Protein AF-B7J6Z5-F1 (afdb_monomer_lite)

pLDDT: mean 81.52, std 13.6, range [40.56, 94.81]

Organism: Acidithiobacillus ferrooxidans (strain ATCC 23270 / DSM 14882 / CIP 104768 / NCIMB 8455) (NCBI:txid243159)

Sequence (137 aa):
MISIVLLSFVALLVGFYVLYRYHRKRARGFFSQKPATLTDEWLAQQVRSAVAADNPVFGGLFAGPVKDEHTWVLLKEVNHHLLWVCLQNAWLGFWTLNAEGAPQWRIVQLHGNSLNQYLRKQESTEKGSAQTHGVST

Radius of gyration: 22.87 Å; chains: 1; bounding box: 60×29×78 Å

Foldseek 3Di:
DVVVVVVVVVVVVVVVVVVVVVVVVVVVVVVPDDAAQDDPVVVVVVLVQADACVPVPQNVVQQDFDPDPFDWDFPDDDNRFTWIAGLVQQKIWGWGADPVRDIDIDIGGHDNVNVVVSVVVVVVVVVVVVVVVPPDD

Structure (mmCIF, N/CA/C/O backbone):
data_AF-B7J6Z5-F1
#
_entry.id   AF-B7J6Z5-F1
#
loop_
_atom_site.group_PDB
_atom_site.id
_atom_site.type_symbol
_atom_site.label_atom_id
_atom_site.label_alt_id
_atom_site.label_comp_id
_atom_site.label_asym_id
_atom_site.label_entity_id
_atom_site.label_seq_id
_atom_site.pdbx_PDB_ins_code
_atom_site.Cartn_x
_atom_site.Cartn_y
_atom_site.Cartn_z
_atom_site.occupancy
_atom_site.B_iso_or_equiv
_atom_site.auth_seq_id
_atom_site.auth_comp_id
_atom_site.auth_asym_id
_atom_site.auth_atom_id
_atom_site.pdbx_PDB_model_num
ATOM 1 N N . MET A 1 1 ? 38.934 -8.672 -42.077 1.00 63.19 1 MET A N 1
ATOM 2 C CA . MET A 1 1 ? 37.481 -8.370 -42.027 1.00 63.19 1 MET A CA 1
ATOM 3 C C . MET A 1 1 ? 36.732 -9.284 -41.060 1.00 63.19 1 MET A C 1
ATOM 5 O O . MET A 1 1 ? 36.084 -8.754 -40.170 1.00 63.19 1 MET A O 1
ATOM 9 N N . ILE A 1 2 ? 36.879 -10.614 -41.150 1.00 71.06 2 ILE A N 1
ATOM 10 C CA . ILE A 1 2 ? 36.215 -11.587 -40.251 1.00 71.06 2 ILE A CA 1
ATOM 11 C C . ILE A 1 2 ? 36.447 -11.288 -38.75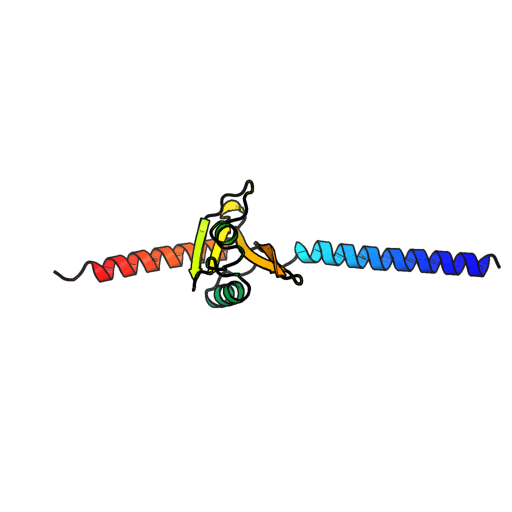7 1.00 71.06 2 ILE A C 1
ATOM 13 O O . ILE A 1 2 ? 35.495 -11.290 -37.987 1.00 71.06 2 ILE A O 1
ATOM 17 N N . SER A 1 3 ? 37.667 -10.923 -38.349 1.00 74.06 3 SER A N 1
ATOM 18 C CA . SER A 1 3 ? 37.973 -10.631 -36.937 1.00 74.06 3 SER A CA 1
ATOM 19 C C . SER A 1 3 ? 37.258 -9.394 -36.380 1.00 74.06 3 SER A C 1
ATOM 21 O O . SER A 1 3 ? 36.902 -9.376 -35.209 1.00 74.06 3 SER A O 1
ATOM 23 N N . ILE A 1 4 ? 36.998 -8.373 -37.205 1.00 78.81 4 ILE A N 1
ATOM 24 C CA . ILE A 1 4 ? 36.292 -7.150 -36.776 1.00 78.81 4 ILE A CA 1
ATOM 25 C C . ILE A 1 4 ? 34.791 -7.436 -36.613 1.00 78.81 4 ILE A C 1
ATOM 27 O O . ILE A 1 4 ? 34.159 -6.982 -35.658 1.00 78.81 4 ILE A O 1
ATOM 31 N N . VAL A 1 5 ? 34.232 -8.255 -37.508 1.00 82.69 5 VAL A N 1
ATOM 32 C CA . VAL A 1 5 ? 32.842 -8.731 -37.421 1.00 82.69 5 VAL A CA 1
ATOM 33 C C . VAL A 1 5 ? 32.652 -9.624 -36.190 1.00 82.69 5 VAL A C 1
ATOM 35 O O . VAL A 1 5 ? 31.671 -9.489 -35.466 1.00 82.69 5 VAL A O 1
ATOM 38 N N . LEU A 1 6 ? 33.625 -10.487 -35.887 1.00 86.81 6 LEU A N 1
ATOM 39 C CA . LEU A 1 6 ? 33.556 -11.363 -34.720 1.00 86.81 6 LEU A CA 1
ATOM 40 C C . LEU A 1 6 ? 33.654 -10.576 -33.403 1.00 86.81 6 LEU A C 1
ATOM 42 O O . LEU A 1 6 ? 32.880 -10.818 -32.480 1.00 86.81 6 LEU A O 1
ATOM 46 N N . LEU A 1 7 ? 34.553 -9.589 -33.326 1.00 85.00 7 LEU A N 1
ATOM 47 C CA . LEU A 1 7 ? 34.701 -8.730 -32.145 1.00 85.00 7 LEU A CA 1
ATOM 48 C C . LEU A 1 7 ? 33.455 -7.875 -31.882 1.00 85.00 7 LEU A C 1
ATOM 50 O O . LEU A 1 7 ? 33.030 -7.751 -30.734 1.00 85.00 7 LEU A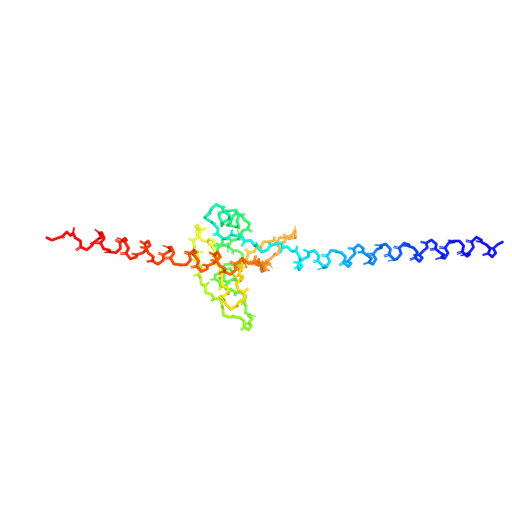 O 1
ATOM 54 N N . SER A 1 8 ? 32.837 -7.325 -32.929 1.00 85.12 8 SER A N 1
ATOM 55 C CA . SER A 1 8 ? 31.587 -6.562 -32.796 1.00 85.12 8 SER A CA 1
ATOM 56 C C . SER A 1 8 ? 30.416 -7.445 -32.358 1.00 85.12 8 SER A C 1
ATOM 58 O O . SER A 1 8 ? 29.637 -7.035 -31.498 1.00 85.12 8 SER A O 1
ATOM 60 N N . PHE A 1 9 ? 30.335 -8.684 -32.852 1.00 87.81 9 PHE A N 1
ATOM 61 C CA . PHE A 1 9 ? 29.331 -9.653 -32.411 1.00 87.81 9 PHE A CA 1
ATOM 62 C C . PHE A 1 9 ? 29.491 -10.034 -30.930 1.00 87.81 9 PHE A C 1
ATOM 64 O O . PHE A 1 9 ? 28.514 -10.046 -30.179 1.00 87.81 9 PHE A O 1
ATOM 71 N N . VAL A 1 10 ? 30.727 -10.271 -30.475 1.00 89.94 10 VAL A N 1
ATOM 72 C CA . VAL A 1 10 ? 31.019 -10.555 -29.059 1.00 89.94 10 VAL A CA 1
ATOM 73 C C . VAL A 1 10 ? 30.681 -9.352 -28.173 1.00 89.94 10 VAL A C 1
ATOM 75 O O . VAL A 1 10 ? 30.059 -9.527 -27.126 1.00 89.94 10 VAL A O 1
ATOM 78 N N . ALA A 1 11 ? 31.014 -8.129 -28.595 1.00 88.38 11 ALA A N 1
ATOM 79 C CA . ALA A 1 11 ? 30.662 -6.915 -27.856 1.00 88.38 11 ALA A CA 1
ATOM 80 C C . ALA A 1 11 ? 29.139 -6.750 -27.703 1.00 88.38 11 ALA A C 1
ATOM 82 O O . ALA A 1 11 ? 28.658 -6.408 -26.621 1.00 88.38 11 ALA A O 1
ATOM 83 N N . LEU A 1 12 ? 28.375 -7.066 -28.753 1.00 92.50 12 LEU A N 1
ATOM 84 C CA . LEU A 1 12 ? 26.910 -7.066 -28.732 1.00 92.50 12 LEU A CA 1
ATOM 85 C C . LEU A 1 12 ? 26.349 -8.090 -27.737 1.00 92.50 12 LEU A C 1
ATOM 87 O O . LEU A 1 12 ? 25.488 -7.751 -26.924 1.00 92.50 12 LEU A O 1
ATOM 91 N N . LEU A 1 13 ? 26.872 -9.320 -27.743 1.00 92.25 13 LEU A N 1
ATOM 92 C CA . LEU A 1 13 ? 26.468 -10.367 -26.798 1.00 92.25 13 LEU A CA 1
ATOM 93 C C . LEU A 1 13 ? 26.769 -9.987 -25.344 1.00 92.25 13 LEU A C 1
ATOM 95 O O . LEU A 1 13 ? 25.929 -10.189 -24.466 1.00 92.25 13 LEU A O 1
ATOM 99 N N . VAL A 1 14 ? 27.936 -9.392 -25.082 1.00 89.81 14 VAL A N 1
ATOM 100 C CA . VAL A 1 14 ? 28.294 -8.887 -23.748 1.00 89.81 14 VAL A CA 1
ATOM 101 C C . VAL A 1 14 ? 27.350 -7.756 -23.331 1.00 89.81 14 VAL A C 1
ATOM 103 O O . VAL A 1 14 ? 26.862 -7.761 -22.199 1.00 89.81 14 VAL A O 1
ATOM 106 N N . GLY A 1 15 ? 27.029 -6.832 -24.241 1.00 89.06 15 GLY A N 1
ATOM 107 C CA . GLY A 1 15 ? 26.059 -5.761 -24.006 1.00 89.06 15 GLY A CA 1
ATOM 108 C C . GLY A 1 15 ? 24.683 -6.299 -23.613 1.00 89.06 15 GLY A C 1
ATOM 109 O O . GLY A 1 15 ? 24.146 -5.919 -22.570 1.00 89.06 15 GLY A O 1
ATOM 110 N N . PHE A 1 16 ? 24.149 -7.257 -24.376 1.00 90.50 16 PHE A N 1
ATOM 111 C CA . PHE A 1 16 ? 22.882 -7.919 -24.056 1.00 90.50 16 PHE A CA 1
ATOM 112 C C . PHE A 1 16 ? 22.926 -8.668 -22.725 1.00 90.50 16 PHE A C 1
ATOM 114 O O . PHE A 1 16 ? 21.972 -8.593 -21.950 1.00 90.50 16 PHE A O 1
ATOM 121 N N . TYR A 1 17 ? 24.030 -9.348 -22.415 1.00 88.81 17 TYR A N 1
ATOM 122 C CA . TYR A 1 17 ? 24.191 -10.048 -21.144 1.00 88.81 17 TYR A CA 1
ATOM 123 C C . TYR A 1 17 ? 24.185 -9.088 -19.946 1.00 88.81 17 TYR A C 1
ATOM 125 O O . TYR A 1 17 ? 23.534 -9.360 -18.932 1.00 88.81 17 TYR A O 1
ATOM 133 N N . VAL A 1 18 ? 24.864 -7.942 -20.054 1.00 85.88 18 VAL A N 1
ATOM 134 C CA . VAL A 1 18 ? 24.855 -6.904 -19.012 1.00 85.88 18 VAL A CA 1
ATOM 135 C C . VAL A 1 18 ? 23.457 -6.310 -18.857 1.00 85.88 18 VAL A C 1
ATOM 137 O O . VAL A 1 18 ? 22.979 -6.199 -17.724 1.00 85.88 18 VAL A O 1
ATOM 140 N N . LEU A 1 19 ? 22.774 -6.005 -19.964 1.00 85.75 19 LEU A N 1
ATOM 141 C CA . LEU A 1 19 ? 21.405 -5.486 -19.951 1.00 85.75 19 LEU A CA 1
ATOM 142 C C . LEU A 1 19 ? 20.447 -6.483 -19.283 1.00 85.75 19 LEU A C 1
ATOM 144 O O . LEU A 1 19 ? 19.718 -6.133 -18.355 1.00 85.75 19 LEU A O 1
ATOM 148 N N . TYR A 1 20 ? 20.521 -7.755 -19.675 1.00 84.56 20 TYR A N 1
ATOM 149 C CA . TYR A 1 20 ? 19.741 -8.841 -19.090 1.00 84.56 20 TYR A CA 1
ATOM 150 C C . TYR A 1 20 ? 20.022 -9.000 -17.592 1.00 84.56 20 TYR A C 1
ATOM 152 O O . TYR A 1 20 ? 19.095 -9.100 -16.788 1.00 84.56 20 TYR A O 1
ATOM 160 N N . ARG A 1 21 ? 21.293 -8.971 -17.171 1.00 80.94 21 ARG A N 1
ATOM 161 C CA . ARG A 1 21 ? 21.675 -9.067 -15.754 1.00 80.94 21 ARG A CA 1
ATOM 162 C C . ARG A 1 21 ? 21.173 -7.870 -14.950 1.00 80.94 21 ARG A C 1
ATOM 164 O O . ARG A 1 21 ? 20.748 -8.055 -13.808 1.00 80.94 21 ARG A O 1
ATOM 171 N N . TYR A 1 22 ? 21.215 -6.670 -15.521 1.00 78.25 22 TYR A N 1
ATOM 172 C CA . TYR A 1 22 ? 20.691 -5.458 -14.899 1.00 78.25 22 TYR A CA 1
ATOM 173 C C . TYR A 1 22 ? 19.170 -5.539 -14.728 1.00 78.25 22 TYR A C 1
ATOM 175 O O . TYR A 1 22 ? 18.677 -5.372 -13.611 1.00 78.25 22 TYR A O 1
ATOM 183 N N . HIS A 1 23 ? 18.434 -5.922 -15.775 1.00 74.88 23 HIS A N 1
ATOM 184 C CA . HIS A 1 23 ? 16.988 -6.152 -15.697 1.00 74.88 23 HIS A CA 1
ATOM 185 C C . HIS A 1 23 ? 16.630 -7.259 -14.700 1.00 74.88 23 HIS A C 1
ATOM 187 O O . HIS A 1 23 ? 15.742 -7.074 -13.872 1.00 74.88 23 HIS A O 1
ATOM 193 N N . ARG A 1 24 ? 17.370 -8.373 -14.685 1.00 69.25 24 ARG A N 1
ATOM 194 C CA . ARG A 1 24 ? 17.164 -9.474 -13.731 1.00 69.25 24 ARG A CA 1
ATO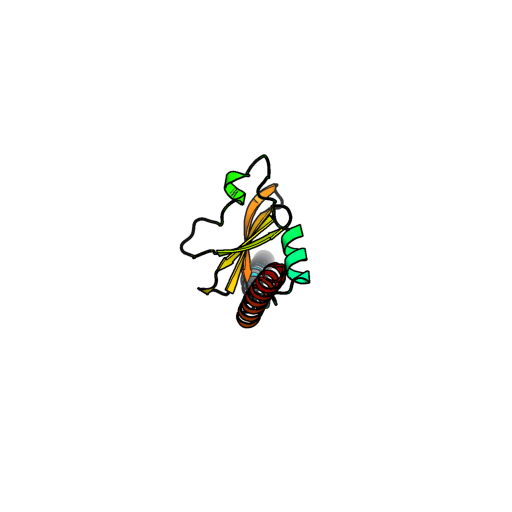M 195 C C . ARG A 1 24 ? 17.431 -9.050 -12.287 1.00 69.25 24 ARG A C 1
ATOM 197 O O . ARG A 1 24 ? 16.701 -9.463 -11.389 1.00 69.25 24 ARG A O 1
ATOM 204 N N . LYS A 1 25 ? 18.453 -8.222 -12.040 1.00 61.59 25 LYS A N 1
ATOM 205 C CA . LYS A 1 25 ? 18.707 -7.631 -10.715 1.00 61.59 25 LYS A CA 1
ATOM 206 C C . LYS A 1 25 ? 17.596 -6.668 -10.307 1.00 61.59 25 LYS A C 1
ATOM 208 O O . LYS A 1 25 ? 17.178 -6.715 -9.158 1.00 61.59 25 LYS A O 1
ATOM 213 N N . ARG A 1 26 ? 17.090 -5.844 -11.226 1.00 58.75 26 ARG A N 1
ATOM 214 C CA . ARG A 1 26 ? 15.990 -4.903 -10.962 1.00 58.75 26 ARG A CA 1
ATOM 215 C C . ARG A 1 26 ? 14.673 -5.633 -10.672 1.00 58.75 26 ARG A C 1
ATOM 217 O O . ARG A 1 26 ? 13.989 -5.276 -9.721 1.00 58.75 26 ARG A O 1
ATOM 224 N N . ALA A 1 27 ? 14.392 -6.716 -11.398 1.00 56.56 27 ALA A N 1
ATOM 225 C CA . ALA A 1 27 ? 13.252 -7.598 -11.150 1.00 56.56 27 ALA A CA 1
ATOM 226 C C . ALA A 1 27 ? 13.360 -8.329 -9.798 1.00 56.56 27 ALA A C 1
ATOM 228 O O . ALA A 1 27 ? 12.392 -8.389 -9.050 1.00 56.56 27 ALA A O 1
ATOM 229 N N . ARG A 1 28 ? 14.551 -8.825 -9.427 1.00 50.56 28 ARG A N 1
ATOM 230 C CA . ARG A 1 28 ? 14.783 -9.421 -8.095 1.00 50.56 28 ARG A CA 1
ATOM 231 C C . ARG A 1 28 ? 14.793 -8.392 -6.962 1.00 50.56 28 ARG A C 1
ATOM 233 O O . ARG A 1 28 ? 14.400 -8.726 -5.855 1.00 50.56 28 ARG A O 1
ATOM 240 N N . GLY A 1 29 ? 15.215 -7.156 -7.223 1.00 45.56 29 GLY A N 1
ATOM 241 C CA . GLY A 1 29 ? 15.224 -6.064 -6.246 1.00 45.56 29 GLY A CA 1
ATOM 242 C C . GLY A 1 29 ? 13.826 -5.623 -5.812 1.00 45.56 29 GLY A C 1
ATOM 243 O O . GLY A 1 29 ? 13.669 -5.180 -4.681 1.00 45.56 29 GLY A O 1
ATOM 244 N N . PHE A 1 30 ? 12.811 -5.814 -6.661 1.00 48.00 30 PHE A N 1
ATOM 245 C CA . PHE A 1 30 ? 11.404 -5.605 -6.302 1.00 48.00 30 PHE A CA 1
ATOM 246 C C . PHE A 1 30 ? 10.900 -6.637 -5.278 1.00 48.00 30 PHE A C 1
ATOM 248 O O . PHE A 1 30 ? 10.184 -6.276 -4.354 1.00 48.00 30 PHE A O 1
ATOM 255 N N . PHE A 1 31 ? 11.336 -7.898 -5.391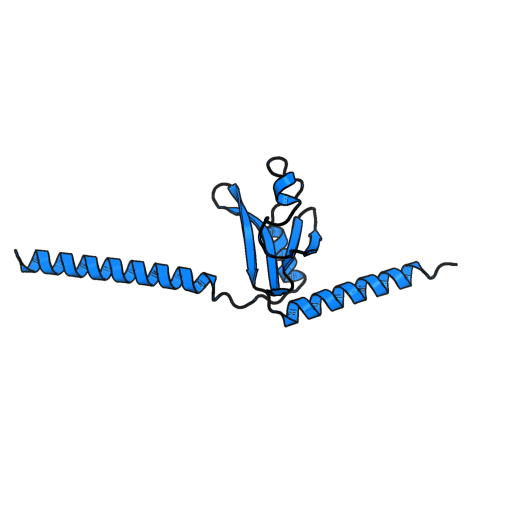 1.00 46.66 31 PHE A N 1
ATOM 256 C CA . PHE A 1 31 ? 10.986 -8.984 -4.460 1.00 46.66 31 PHE A CA 1
ATOM 257 C C . PHE A 1 31 ? 11.928 -9.110 -3.252 1.00 46.66 31 PHE A C 1
ATOM 259 O O . PHE A 1 31 ? 11.661 -9.880 -2.337 1.00 46.66 31 PHE A O 1
ATOM 266 N N . SER A 1 32 ? 13.045 -8.380 -3.249 1.00 45.66 32 SER A N 1
ATOM 267 C CA . SER A 1 32 ? 14.061 -8.406 -2.192 1.00 45.66 32 SER A CA 1
ATOM 268 C C . SER A 1 32 ? 14.146 -7.068 -1.450 1.00 45.66 32 SER A C 1
ATOM 270 O O . SER A 1 32 ? 15.210 -6.704 -0.942 1.00 45.66 32 SER A O 1
ATOM 272 N N . GLN A 1 33 ? 13.049 -6.312 -1.389 1.00 59.28 33 GLN A N 1
ATOM 273 C CA . GLN A 1 33 ? 12.931 -5.262 -0.384 1.00 59.28 33 GLN A CA 1
ATOM 274 C C . GLN A 1 33 ? 12.744 -5.943 0.968 1.00 59.28 33 GLN A C 1
ATOM 276 O O . GLN A 1 33 ? 11.889 -6.812 1.121 1.00 59.28 33 GLN A O 1
ATOM 281 N N . LYS A 1 34 ? 13.592 -5.595 1.943 1.00 72.38 34 LYS A N 1
ATOM 282 C CA . LYS A 1 34 ? 13.409 -6.078 3.314 1.00 72.38 34 LYS A CA 1
ATOM 283 C C . LYS A 1 34 ? 11.984 -5.715 3.753 1.00 72.38 34 LYS A C 1
ATOM 285 O O . LYS A 1 34 ? 11.590 -4.570 3.520 1.00 72.38 34 LYS A O 1
ATOM 290 N N . PRO A 1 35 ? 11.233 -6.649 4.361 1.00 76.75 35 PRO A N 1
ATOM 291 C CA . PRO A 1 35 ? 9.886 -6.361 4.827 1.00 76.75 35 PRO A CA 1
ATOM 292 C C . PRO A 1 35 ? 9.932 -5.163 5.773 1.00 76.75 35 PRO A C 1
ATOM 294 O O . PRO A 1 35 ? 10.783 -5.099 6.664 1.00 76.75 35 PRO A O 1
ATOM 297 N N . ALA A 1 36 ? 9.054 -4.193 5.541 1.00 82.12 36 ALA A N 1
ATOM 298 C CA . ALA A 1 36 ? 9.033 -2.972 6.323 1.00 82.12 36 ALA A CA 1
ATOM 299 C C . ALA A 1 36 ? 8.461 -3.234 7.722 1.00 82.12 36 ALA A C 1
ATOM 301 O O . ALA A 1 36 ? 7.511 -4.003 7.891 1.00 82.12 36 ALA A O 1
ATOM 302 N N . THR A 1 37 ? 9.034 -2.575 8.726 1.00 86.19 37 THR A N 1
ATOM 303 C CA . THR A 1 37 ? 8.492 -2.578 10.086 1.00 86.19 37 THR A CA 1
ATOM 304 C C . THR A 1 37 ? 7.407 -1.515 10.183 1.00 86.19 37 THR A C 1
ATOM 306 O O . THR A 1 37 ? 7.670 -0.338 9.948 1.00 86.19 37 THR A O 1
ATOM 309 N N . LEU A 1 38 ? 6.191 -1.926 10.538 1.00 86.25 38 LEU A N 1
ATOM 310 C CA . LEU A 1 38 ? 5.052 -1.024 10.651 1.00 86.25 38 LEU A CA 1
ATOM 311 C C . LEU A 1 38 ? 5.147 -0.178 11.937 1.00 86.25 38 LEU A C 1
ATOM 313 O O . LEU A 1 38 ? 4.901 -0.674 13.035 1.00 86.25 38 LEU A O 1
ATOM 317 N N . THR A 1 39 ? 5.509 1.099 11.796 1.00 86.81 39 THR A N 1
ATOM 318 C CA . THR A 1 39 ? 5.494 2.120 12.862 1.00 86.81 39 THR A CA 1
ATOM 319 C C . THR A 1 39 ? 4.703 3.348 12.408 1.00 86.81 39 THR A C 1
ATOM 321 O O . THR A 1 39 ? 4.529 3.556 11.209 1.00 86.81 39 THR A O 1
ATOM 324 N N . ASP A 1 40 ? 4.236 4.187 13.341 1.00 85.38 40 ASP A N 1
ATOM 325 C CA . ASP A 1 40 ? 3.488 5.408 12.994 1.00 85.38 40 ASP A CA 1
ATOM 326 C C . ASP A 1 40 ? 4.314 6.387 12.140 1.00 85.38 40 ASP A C 1
ATOM 328 O O . ASP A 1 40 ? 3.796 6.955 11.180 1.00 85.38 40 ASP A O 1
ATOM 332 N N . GLU A 1 41 ? 5.609 6.536 12.433 1.00 87.44 41 GLU A N 1
ATOM 333 C CA . GLU A 1 41 ? 6.532 7.366 11.644 1.00 87.44 41 GLU A CA 1
ATOM 334 C C . GLU A 1 41 ? 6.688 6.845 10.212 1.00 87.44 41 GLU A C 1
ATOM 336 O O . GLU A 1 41 ? 6.604 7.606 9.244 1.00 87.44 41 GLU A O 1
ATOM 341 N N . TRP A 1 42 ? 6.870 5.530 10.065 1.00 90.25 42 TRP A N 1
ATOM 342 C CA . TRP A 1 42 ? 6.989 4.899 8.756 1.00 90.25 42 TRP A CA 1
ATOM 343 C C . TRP A 1 42 ? 5.682 5.005 7.962 1.00 90.25 42 TRP A C 1
ATOM 345 O O . TRP A 1 42 ? 5.699 5.287 6.761 1.00 90.25 42 TRP A O 1
ATOM 355 N N . LEU A 1 43 ? 4.541 4.843 8.636 1.00 87.81 43 LEU A N 1
ATOM 356 C CA . LEU A 1 43 ? 3.220 4.987 8.038 1.00 87.81 43 LEU A CA 1
ATOM 357 C C . LEU A 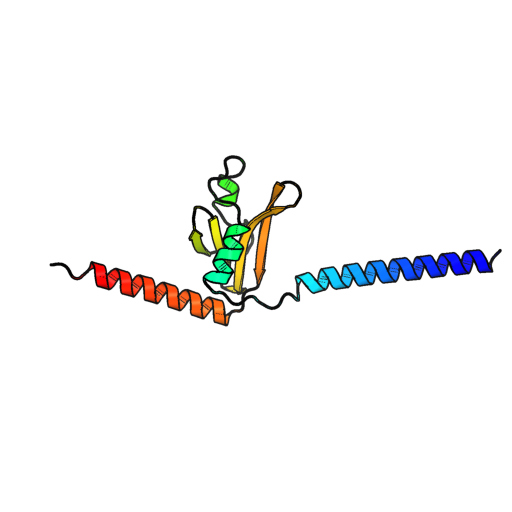1 43 ? 2.993 6.421 7.540 1.00 87.81 43 LEU A C 1
ATOM 359 O O . LEU A 1 43 ? 2.545 6.610 6.412 1.00 87.81 43 LEU A O 1
ATOM 363 N N . ALA A 1 44 ? 3.377 7.432 8.325 1.00 87.06 44 ALA A N 1
ATOM 364 C CA . ALA A 1 44 ? 3.292 8.837 7.926 1.00 87.06 44 ALA A CA 1
ATOM 365 C C . ALA A 1 44 ? 4.108 9.133 6.655 1.00 87.06 44 ALA A C 1
ATOM 367 O O . ALA A 1 44 ? 3.693 9.939 5.820 1.00 87.06 44 ALA A O 1
ATOM 368 N N . GLN A 1 45 ? 5.239 8.450 6.456 1.00 88.69 45 GLN A N 1
ATOM 369 C CA . GLN A 1 45 ? 6.002 8.549 5.213 1.00 88.69 45 GLN A CA 1
ATOM 370 C C . GLN A 1 45 ? 5.250 7.945 4.015 1.00 88.69 45 GLN A C 1
ATOM 372 O O . GLN A 1 45 ? 5.312 8.506 2.918 1.00 88.69 45 GLN A O 1
ATOM 377 N N . GLN A 1 46 ? 4.520 6.840 4.208 1.00 87.50 46 GLN A N 1
ATOM 378 C CA . GLN A 1 46 ? 3.688 6.259 3.147 1.00 87.50 46 GLN A CA 1
ATOM 379 C C . GLN A 1 46 ? 2.493 7.154 2.809 1.00 87.50 46 GLN A C 1
ATOM 381 O O . GLN A 1 46 ? 2.222 7.356 1.630 1.00 87.50 46 GLN A O 1
ATOM 386 N N . VAL A 1 47 ? 1.852 7.768 3.812 1.00 88.50 47 VAL A N 1
ATOM 387 C CA . VAL A 1 47 ? 0.750 8.730 3.614 1.00 88.50 47 VAL A CA 1
ATOM 388 C C . VAL A 1 47 ? 1.162 9.861 2.672 1.00 88.50 47 VAL A C 1
ATOM 390 O O . VAL A 1 47 ? 0.426 10.175 1.749 1.00 88.50 47 VAL A O 1
ATOM 393 N N . ARG A 1 48 ? 2.377 10.411 2.817 1.00 86.44 48 ARG A N 1
ATOM 394 C CA . ARG A 1 48 ? 2.891 11.465 1.915 1.00 86.44 48 ARG A CA 1
ATOM 395 C C . ARG A 1 48 ? 3.005 11.033 0.452 1.00 86.44 48 ARG A C 1
ATOM 397 O O . ARG A 1 48 ? 3.040 11.881 -0.429 1.00 86.44 48 ARG A O 1
ATOM 404 N N . SER A 1 49 ? 3.142 9.732 0.209 1.00 85.56 49 SER A N 1
ATOM 405 C CA . SER A 1 49 ? 3.216 9.160 -1.139 1.00 85.56 49 SER A CA 1
ATOM 406 C C . SER A 1 49 ? 1.851 8.696 -1.650 1.00 85.56 49 SER A C 1
ATOM 408 O O . SER A 1 49 ? 1.714 8.396 -2.838 1.00 85.56 49 SER A O 1
ATOM 410 N N . ALA A 1 50 ? 0.867 8.569 -0.761 1.00 88.88 50 ALA A N 1
ATOM 411 C CA . ALA A 1 50 ? -0.476 8.151 -1.101 1.00 88.88 50 ALA A CA 1
ATOM 412 C C . ALA A 1 50 ? -1.260 9.328 -1.682 1.00 88.88 50 ALA A C 1
ATOM 414 O O . ALA A 1 50 ? -1.033 10.485 -1.336 1.00 88.88 50 ALA A O 1
ATOM 415 N N . VAL A 1 51 ? -2.220 9.033 -2.546 1.00 88.25 51 VAL A N 1
ATOM 416 C CA . VAL A 1 51 ? -3.181 10.027 -3.025 1.00 88.25 51 VAL A CA 1
ATOM 417 C C . VAL A 1 51 ? -4.366 10.069 -2.070 1.00 88.25 51 VAL A C 1
ATOM 419 O O . VAL A 1 51 ? -4.735 9.051 -1.485 1.00 88.25 51 VAL A O 1
ATOM 422 N N . ALA A 1 52 ? -4.920 11.260 -1.873 1.00 85.94 52 ALA A N 1
ATOM 423 C CA . ALA A 1 52 ? -6.106 11.453 -1.058 1.00 85.94 52 ALA A CA 1
ATOM 424 C C . ALA A 1 52 ? -7.367 11.000 -1.821 1.00 85.94 52 ALA A C 1
ATOM 426 O O . ALA A 1 52 ? -7.462 11.142 -3.043 1.00 85.94 52 ALA A O 1
ATOM 427 N N . ALA A 1 53 ? -8.325 10.413 -1.109 1.00 81.19 53 ALA A N 1
ATOM 428 C CA . ALA A 1 53 ? -9.548 9.846 -1.671 1.00 81.19 53 ALA A CA 1
ATOM 429 C C . ALA A 1 53 ? -10.522 10.910 -2.200 1.00 81.19 53 ALA A C 1
ATOM 431 O O . ALA A 1 53 ? -11.374 10.611 -3.031 1.00 81.19 53 ALA A O 1
ATOM 432 N N . ASP A 1 54 ? -10.365 12.159 -1.775 1.00 82.75 54 ASP A N 1
ATOM 433 C CA . ASP A 1 54 ? -11.102 13.330 -2.249 1.00 82.75 54 ASP A CA 1
ATOM 434 C C . ASP A 1 54 ? -10.508 13.936 -3.535 1.00 82.75 54 ASP A C 1
ATOM 436 O O . ASP A 1 54 ? -10.900 15.026 -3.954 1.00 82.75 54 ASP A O 1
ATOM 440 N N . ASN A 1 55 ? -9.581 13.231 -4.198 1.00 80.44 55 ASN A N 1
ATOM 441 C CA . ASN A 1 55 ? -9.014 13.688 -5.458 1.00 80.44 55 ASN A CA 1
ATOM 442 C C . ASN A 1 55 ? -10.131 13.962 -6.490 1.00 80.44 55 ASN A C 1
ATOM 444 O O . ASN A 1 55 ? -10.892 13.048 -6.828 1.00 80.44 55 ASN A O 1
ATOM 448 N N . PRO A 1 56 ? -10.198 15.176 -7.064 1.00 74.69 56 PRO A N 1
ATOM 449 C CA . PRO A 1 56 ? -11.309 15.581 -7.924 1.00 74.69 56 PRO A CA 1
ATOM 450 C C . PRO A 1 56 ? -11.374 14.810 -9.249 1.00 74.69 56 PRO A C 1
ATOM 452 O O . PRO A 1 56 ? -12.413 14.801 -9.901 1.00 74.69 56 PRO A O 1
ATOM 455 N N . VAL A 1 57 ? -10.279 14.164 -9.660 1.00 77.25 57 VAL A N 1
ATOM 456 C CA . VAL A 1 57 ? -10.175 13.459 -10.944 1.00 77.25 57 VAL A CA 1
ATOM 457 C C . VAL A 1 57 ? -10.510 11.971 -10.803 1.00 77.25 57 VAL A C 1
ATOM 459 O O . VAL A 1 57 ? -11.095 11.380 -11.706 1.00 77.25 57 VAL A O 1
ATOM 462 N N . PHE A 1 58 ? -10.165 11.358 -9.667 1.00 72.38 58 PHE A N 1
ATOM 463 C CA . PHE A 1 58 ? -10.213 9.900 -9.488 1.00 72.38 58 PHE A CA 1
ATOM 464 C C . PHE A 1 58 ? -10.878 9.454 -8.175 1.00 72.38 58 PHE A C 1
ATOM 466 O O . PHE A 1 58 ? -10.671 8.319 -7.749 1.00 72.38 58 PHE A O 1
ATOM 473 N N . GLY A 1 59 ? -11.671 10.309 -7.522 1.00 68.50 59 GLY A N 1
ATOM 474 C CA . GLY A 1 59 ? -12.144 10.087 -6.147 1.00 68.50 59 GLY A CA 1
ATOM 475 C C . GLY A 1 59 ? -12.793 8.720 -5.884 1.00 68.50 59 GLY A C 1
ATOM 476 O O . GLY A 1 59 ? -12.471 8.056 -4.902 1.00 68.50 59 GLY A O 1
ATOM 477 N N . GLY A 1 60 ? -13.617 8.210 -6.810 1.00 75.88 60 GLY A N 1
ATOM 478 C CA . GLY A 1 60 ? -14.225 6.876 -6.666 1.00 75.88 60 GLY A CA 1
ATOM 479 C C . GLY A 1 60 ? -13.228 5.710 -6.740 1.00 75.88 60 GLY A C 1
ATOM 480 O O . GLY A 1 60 ? -13.477 4.642 -6.188 1.00 75.88 60 GLY A O 1
ATOM 481 N N . LEU A 1 61 ? -12.094 5.912 -7.409 1.00 79.94 61 LEU A N 1
ATOM 482 C CA . LEU A 1 61 ? -11.036 4.919 -7.581 1.00 79.94 61 LEU A CA 1
ATOM 483 C C . LEU A 1 61 ? -10.166 4.824 -6.321 1.00 79.94 61 LEU A C 1
ATOM 485 O O . LEU A 1 61 ? -9.775 3.730 -5.929 1.00 79.94 61 LEU A O 1
ATOM 489 N N . PHE A 1 62 ? -9.914 5.958 -5.661 1.00 84.50 62 PHE A N 1
ATOM 490 C CA . PHE A 1 62 ? -9.065 6.038 -4.470 1.00 84.50 62 PHE A CA 1
ATOM 491 C C . PHE A 1 62 ? -9.783 5.724 -3.157 1.00 84.50 62 PHE A C 1
ATOM 493 O O . PHE A 1 62 ? -9.122 5.395 -2.173 1.00 84.50 62 PHE A O 1
ATOM 500 N N . ALA A 1 63 ? -11.117 5.769 -3.156 1.00 85.25 63 ALA A N 1
ATOM 501 C CA . ALA A 1 63 ? -11.947 5.433 -2.003 1.00 85.25 63 ALA A CA 1
ATOM 502 C C . ALA A 1 63 ? -11.889 3.946 -1.604 1.00 85.25 63 ALA A C 1
ATOM 504 O O . ALA A 1 63 ? -12.229 3.602 -0.475 1.00 85.25 63 ALA A O 1
ATOM 505 N N . GLY A 1 64 ? -11.485 3.057 -2.516 1.00 88.94 64 GLY A N 1
ATOM 506 C CA . GLY A 1 64 ? -11.444 1.615 -2.279 1.00 88.94 64 GLY A CA 1
ATOM 507 C C . GLY A 1 64 ? -10.103 0.987 -2.655 1.00 88.94 64 GLY A C 1
ATOM 508 O O . GLY A 1 64 ? -9.320 1.596 -3.384 1.00 88.94 64 GLY A O 1
ATOM 509 N N . PRO A 1 65 ? -9.821 -0.235 -2.182 1.00 91.56 65 PRO A N 1
ATOM 510 C CA . PRO A 1 65 ? -8.650 -0.984 -2.609 1.00 91.56 65 PRO A CA 1
ATOM 511 C C . PRO A 1 65 ? -8.782 -1.434 -4.071 1.00 91.56 65 PRO A C 1
ATOM 513 O O . PRO A 1 65 ? -9.862 -1.386 -4.669 1.00 91.56 65 PRO A O 1
ATOM 516 N N . VAL A 1 66 ? -7.677 -1.907 -4.652 1.00 91.19 66 VAL A N 1
ATOM 517 C CA . VAL A 1 66 ? -7.722 -2.569 -5.962 1.00 91.19 66 VAL A CA 1
ATOM 518 C C . VAL A 1 66 ? -8.672 -3.772 -5.921 1.00 91.19 66 VAL A C 1
ATOM 520 O O . VAL A 1 66 ? -8.750 -4.487 -4.924 1.00 91.19 66 VAL A O 1
ATOM 523 N N . LYS A 1 67 ? -9.405 -4.002 -7.015 1.00 88.88 67 LYS A N 1
ATOM 524 C CA . LYS A 1 67 ? -10.246 -5.194 -7.168 1.00 88.88 67 LYS A CA 1
ATOM 525 C C . LYS A 1 67 ? -9.368 -6.375 -7.575 1.00 88.88 67 LYS A C 1
ATOM 527 O O . LYS A 1 67 ? -9.045 -6.516 -8.752 1.00 88.88 67 LYS A O 1
ATOM 532 N N . ASP A 1 68 ? -8.976 -7.188 -6.605 1.00 89.81 68 ASP A N 1
ATOM 533 C CA . ASP A 1 68 ? -8.239 -8.436 -6.802 1.00 89.81 68 ASP A CA 1
ATOM 534 C C . ASP A 1 68 ? -8.817 -9.569 -5.929 1.00 89.81 68 ASP A C 1
ATOM 536 O O . ASP A 1 68 ? -9.888 -9.433 -5.338 1.00 89.81 68 ASP A O 1
ATOM 540 N N . GLU A 1 69 ? -8.140 -10.720 -5.898 1.00 89.56 69 GLU A N 1
ATOM 541 C CA . GLU A 1 69 ? -8.551 -11.886 -5.099 1.00 89.56 69 GLU A CA 1
ATOM 542 C C . GLU A 1 69 ? -8.237 -11.731 -3.599 1.00 89.56 69 GLU A C 1
ATOM 544 O O . GLU A 1 69 ? -8.640 -12.566 -2.787 1.00 89.56 69 GLU A O 1
ATOM 549 N N . HIS A 1 70 ? -7.514 -10.677 -3.206 1.00 92.25 70 HIS A N 1
ATOM 550 C CA . HIS A 1 70 ? -7.075 -10.491 -1.832 1.00 92.25 70 HIS A CA 1
ATOM 551 C C . HIS A 1 70 ? -8.116 -9.729 -1.016 1.00 92.25 70 HIS A C 1
ATOM 553 O O . HIS A 1 70 ? -8.741 -8.766 -1.457 1.00 92.25 70 HIS A O 1
ATOM 559 N N . THR A 1 71 ? -8.264 -10.125 0.245 1.00 92.44 71 THR A N 1
ATOM 560 C CA . THR A 1 71 ? -9.093 -9.376 1.188 1.00 92.44 71 THR A CA 1
ATOM 561 C C . THR A 1 71 ? -8.290 -8.219 1.773 1.00 92.44 71 THR A C 1
ATOM 563 O O . THR A 1 71 ? -7.362 -8.427 2.562 1.00 92.44 71 THR A O 1
ATOM 566 N N . TRP A 1 72 ? -8.662 -7.002 1.386 1.00 94.19 72 TRP A N 1
ATOM 567 C CA . TRP A 1 72 ? -8.100 -5.757 1.897 1.00 94.19 72 TRP A CA 1
ATOM 568 C C . TRP A 1 72 ? -8.990 -5.182 3.000 1.00 94.19 72 TRP A C 1
ATOM 570 O O . TRP A 1 72 ? -10.198 -5.038 2.826 1.00 94.19 72 TRP A O 1
ATOM 580 N N . VAL A 1 73 ? -8.384 -4.826 4.129 1.00 93.19 73 VAL A N 1
ATOM 581 C CA . VAL A 1 73 ? -9.050 -4.186 5.270 1.00 93.19 73 VAL A CA 1
ATOM 582 C C . VAL A 1 73 ? -8.465 -2.792 5.451 1.00 93.19 73 VAL A C 1
ATOM 584 O O . VAL A 1 73 ? -7.255 -2.616 5.316 1.00 93.19 73 VAL A O 1
ATOM 587 N N . LEU A 1 74 ? -9.299 -1.790 5.733 1.00 92.56 74 LEU A N 1
ATOM 588 C CA . LEU A 1 74 ? -8.809 -0.439 5.998 1.00 92.56 74 LEU A CA 1
ATOM 589 C C . LEU A 1 74 ? -7.984 -0.452 7.291 1.00 92.56 74 LEU A C 1
ATOM 591 O O . LEU A 1 74 ? -8.494 -0.799 8.352 1.00 92.56 74 LEU A O 1
ATOM 595 N N . LEU A 1 75 ? -6.705 -0.093 7.191 1.00 91.62 75 LEU A N 1
ATOM 596 C CA . LEU A 1 75 ? -5.801 -0.015 8.337 1.00 91.62 75 LEU A CA 1
ATOM 597 C C . LEU A 1 75 ? -5.906 1.349 9.019 1.00 91.62 75 LEU A C 1
ATOM 599 O O . LEU A 1 75 ? -5.977 1.441 10.245 1.00 91.62 75 LEU A O 1
ATOM 603 N N . LYS A 1 76 ? -5.842 2.419 8.220 1.00 90.00 76 LYS A N 1
ATOM 604 C CA . LYS A 1 76 ? -5.870 3.792 8.719 1.00 90.00 76 LYS A CA 1
ATOM 605 C C . LYS A 1 76 ? -6.302 4.757 7.627 1.00 90.00 76 LYS A C 1
ATOM 607 O O . LYS A 1 76 ? -5.876 4.636 6.479 1.00 90.00 76 LYS A O 1
ATOM 612 N N . GLU A 1 77 ? -7.076 5.751 8.033 1.00 90.19 77 GLU A N 1
ATOM 613 C CA . GLU A 1 77 ? -7.337 6.954 7.258 1.00 90.19 77 GLU A CA 1
ATOM 614 C C . GLU A 1 77 ? -6.608 8.134 7.907 1.00 90.19 77 GLU A C 1
ATOM 616 O O . GLU A 1 77 ? -6.675 8.325 9.123 1.00 90.19 77 GLU A O 1
ATOM 621 N N . VAL A 1 78 ? -5.882 8.916 7.107 1.00 86.94 78 VAL A N 1
ATOM 622 C CA . VAL A 1 78 ? -5.216 10.147 7.558 1.00 86.94 78 VAL A CA 1
ATOM 623 C C . VAL A 1 78 ? -5.387 11.204 6.479 1.00 86.94 78 VAL A C 1
ATOM 625 O O . VAL A 1 78 ? -4.871 11.017 5.386 1.00 86.94 78 VAL A O 1
ATOM 628 N N . ASN A 1 79 ? -6.066 12.317 6.771 1.00 86.88 79 ASN A N 1
ATOM 629 C CA . ASN A 1 79 ? -6.308 13.407 5.810 1.00 86.88 79 ASN A CA 1
ATOM 630 C C . ASN A 1 79 ? -6.829 12.893 4.452 1.00 86.88 79 ASN A C 1
ATOM 632 O O . ASN A 1 79 ? -6.245 13.188 3.414 1.00 86.88 79 ASN A O 1
ATOM 636 N N . HIS A 1 80 ? -7.861 12.043 4.471 1.00 87.81 80 HIS A N 1
ATOM 637 C CA . HIS A 1 80 ? -8.433 11.383 3.288 1.00 87.81 80 HIS A CA 1
ATOM 638 C C . HIS A 1 80 ? -7.490 10.421 2.542 1.00 87.81 80 HIS A C 1
ATOM 640 O O . HIS A 1 80 ? -7.890 9.819 1.551 1.00 87.81 80 HIS A O 1
ATOM 646 N N . HIS A 1 81 ? -6.259 10.198 3.005 1.00 89.38 81 HIS A N 1
ATOM 647 C CA . HIS A 1 81 ? -5.404 9.132 2.493 1.00 89.38 81 HIS A CA 1
ATOM 648 C C . HIS A 1 81 ? -5.789 7.805 3.142 1.00 89.38 81 HIS A C 1
ATOM 650 O O . HIS A 1 81 ? -5.682 7.640 4.361 1.00 89.38 81 HIS A O 1
ATOM 656 N N . LEU A 1 82 ? -6.206 6.853 2.312 1.00 91.38 82 LEU A N 1
ATOM 657 C CA . LEU A 1 82 ? -6.653 5.537 2.749 1.00 91.38 82 LEU A CA 1
ATOM 658 C C . LEU A 1 82 ? -5.531 4.517 2.579 1.00 91.38 82 LEU A C 1
ATOM 660 O O . LEU A 1 82 ? -5.030 4.288 1.475 1.00 91.38 82 LEU A O 1
ATOM 664 N N . LEU A 1 83 ? -5.146 3.893 3.688 1.00 92.88 83 LEU A N 1
ATOM 665 C CA . LEU A 1 83 ? -4.161 2.823 3.718 1.00 92.88 83 LEU A CA 1
ATOM 666 C C . LEU A 1 83 ? -4.853 1.506 4.044 1.00 92.88 83 LEU A C 1
ATOM 668 O O . LEU A 1 83 ? -5.495 1.367 5.085 1.00 92.88 83 LEU A O 1
ATOM 672 N N . TRP A 1 84 ? -4.680 0.525 3.169 1.00 94.81 84 TRP A N 1
ATOM 673 C CA . TRP A 1 84 ? -5.309 -0.786 3.260 1.00 94.81 84 TRP A CA 1
ATOM 674 C C . TRP A 1 84 ? -4.273 -1.842 3.614 1.00 94.81 84 TRP A C 1
ATOM 676 O O . TRP A 1 84 ? -3.104 -1.726 3.252 1.00 94.81 84 TRP A O 1
ATOM 686 N N . VAL A 1 85 ? -4.688 -2.900 4.298 1.00 94.50 85 VAL A N 1
ATOM 687 C CA . VAL A 1 85 ? -3.824 -4.025 4.643 1.00 94.50 85 VAL A CA 1
ATOM 688 C C . VAL A 1 85 ? -4.444 -5.346 4.210 1.00 94.50 85 VAL A C 1
ATOM 690 O O . VAL A 1 85 ? -5.633 -5.588 4.407 1.00 94.50 85 VAL A O 1
ATOM 693 N N . CYS A 1 86 ? -3.624 -6.224 3.642 1.00 93.81 86 CYS A N 1
ATOM 694 C CA . CYS A 1 86 ? -3.954 -7.627 3.448 1.00 93.81 86 CYS A CA 1
ATOM 695 C C . CYS A 1 86 ? -3.305 -8.437 4.574 1.00 93.81 86 CYS A C 1
ATOM 697 O O . CYS A 1 86 ? -2.080 -8.591 4.621 1.00 93.81 86 CYS A O 1
ATOM 699 N N . LEU A 1 87 ? -4.127 -8.950 5.492 1.00 90.00 87 LEU A N 1
ATOM 700 C CA . LEU A 1 87 ? -3.656 -9.681 6.674 1.00 90.00 87 LEU A CA 1
ATOM 701 C C . LEU A 1 87 ? -2.994 -11.017 6.311 1.00 90.00 87 LEU A C 1
ATOM 703 O O . LEU A 1 87 ? -2.023 -11.409 6.950 1.00 90.00 87 LEU A O 1
ATOM 707 N N . GLN A 1 88 ? -3.489 -11.684 5.264 1.00 89.00 88 GLN A N 1
ATOM 708 C CA . GLN A 1 88 ? -3.017 -13.003 4.824 1.00 89.00 88 GLN A CA 1
ATOM 709 C C . GLN A 1 88 ? -1.549 -12.962 4.381 1.00 89.00 88 GLN A C 1
ATOM 711 O O . GLN A 1 88 ? -0.763 -13.835 4.738 1.00 89.00 88 GLN A O 1
ATOM 716 N N . ASN A 1 89 ? -1.179 -11.908 3.650 1.00 89.69 89 ASN A N 1
ATOM 717 C CA . ASN A 1 89 ? 0.147 -11.764 3.051 1.00 89.69 89 ASN A CA 1
ATOM 718 C C . ASN A 1 89 ? 1.037 -10.740 3.775 1.00 89.69 89 ASN A C 1
ATOM 720 O O . ASN A 1 89 ? 2.181 -10.525 3.372 1.00 89.69 89 ASN A O 1
ATOM 724 N N . ALA A 1 90 ? 0.522 -10.106 4.837 1.00 91.56 90 ALA A N 1
ATOM 725 C CA . ALA A 1 90 ? 1.144 -8.975 5.523 1.00 91.56 90 ALA A CA 1
ATOM 726 C C . ALA A 1 90 ? 1.564 -7.866 4.541 1.00 91.56 90 ALA A C 1
ATOM 728 O O . ALA A 1 90 ? 2.725 -7.460 4.489 1.00 91.56 90 ALA A O 1
ATOM 729 N N . TRP A 1 91 ? 0.623 -7.384 3.730 1.00 94.19 91 TRP A N 1
ATOM 730 C CA . TRP A 1 91 ? 0.876 -6.330 2.743 1.00 94.19 91 TRP A CA 1
ATOM 731 C C . TRP A 1 91 ? 0.135 -5.051 3.080 1.00 94.19 91 TRP A C 1
ATOM 733 O O . TRP A 1 91 ? -1.028 -5.104 3.457 1.00 94.19 91 TRP A O 1
ATOM 743 N N . LEU A 1 92 ? 0.786 -3.912 2.866 1.00 94.12 92 LEU A N 1
ATOM 744 C CA . LEU A 1 92 ? 0.148 -2.603 2.830 1.00 94.12 92 LEU A CA 1
ATOM 745 C C . LEU A 1 92 ? -0.153 -2.232 1.377 1.00 94.12 92 LEU A C 1
ATOM 747 O O . LEU A 1 92 ? 0.734 -2.320 0.531 1.00 94.12 92 LEU A O 1
ATOM 751 N N . GLY A 1 93 ? -1.372 -1.795 1.103 1.00 94.06 93 GLY A N 1
ATOM 752 C CA . GLY A 1 93 ? -1.841 -1.354 -0.200 1.00 94.06 93 GLY A CA 1
ATOM 753 C C . GLY A 1 93 ? -2.378 0.070 -0.133 1.00 94.06 93 GLY A C 1
ATOM 754 O O . GLY A 1 93 ? -3.105 0.418 0.798 1.00 94.06 93 GLY A O 1
ATOM 755 N N . PHE A 1 94 ? -2.009 0.908 -1.096 1.00 94.00 94 PHE A N 1
ATOM 756 C CA . PHE A 1 94 ? -2.540 2.266 -1.218 1.00 94.00 94 PHE A CA 1
ATOM 757 C C . PHE A 1 94 ? -2.390 2.803 -2.640 1.00 94.00 94 PHE A C 1
ATOM 759 O O . PHE A 1 94 ? -1.523 2.370 -3.404 1.00 94.00 94 PHE A O 1
ATOM 766 N N . TRP A 1 95 ? -3.224 3.778 -2.992 1.00 93.44 95 TRP A N 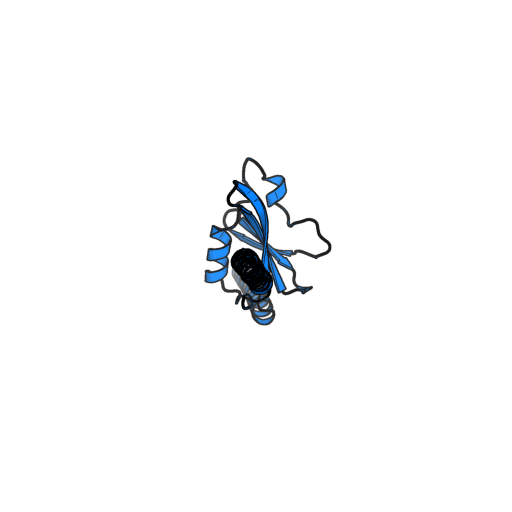1
ATOM 767 C CA . TRP A 1 95 ? -3.140 4.460 -4.278 1.00 93.44 95 TRP A CA 1
ATOM 768 C C . TRP A 1 95 ? -2.061 5.539 -4.270 1.00 93.44 95 TRP A C 1
ATOM 770 O O . TRP A 1 95 ? -1.958 6.323 -3.331 1.00 93.44 95 TRP A O 1
ATOM 780 N N . THR A 1 96 ? -1.268 5.591 -5.333 1.00 92.25 96 THR A N 1
ATOM 781 C CA . THR A 1 96 ? -0.261 6.620 -5.614 1.00 92.25 96 THR A CA 1
ATOM 782 C C . THR A 1 96 ? -0.405 7.098 -7.065 1.00 92.25 96 THR A C 1
ATOM 784 O O . THR A 1 96 ? -1.222 6.558 -7.814 1.00 92.25 96 THR A O 1
ATOM 787 N N . LEU A 1 97 ? 0.377 8.096 -7.477 1.00 89.50 97 LEU A N 1
ATOM 788 C CA . LEU A 1 97 ? 0.516 8.476 -8.885 1.00 89.50 97 LEU A CA 1
ATOM 789 C C . LEU A 1 97 ? 1.881 8.024 -9.401 1.00 89.50 97 LEU A C 1
ATOM 791 O O . LEU A 1 97 ? 2.889 8.149 -8.702 1.00 89.50 97 LEU A O 1
ATOM 795 N N . ASN A 1 98 ? 1.920 7.503 -10.625 1.00 89.38 98 ASN A N 1
ATOM 796 C CA . ASN A 1 98 ? 3.180 7.233 -11.312 1.00 89.38 98 ASN A CA 1
ATOM 797 C C . ASN A 1 98 ? 3.820 8.536 -11.842 1.00 89.38 98 ASN A C 1
ATOM 799 O O . ASN A 1 98 ? 3.303 9.635 -11.632 1.00 89.38 98 ASN A O 1
ATOM 803 N N . ALA A 1 99 ? 4.962 8.423 -12.528 1.00 87.88 99 ALA A N 1
ATOM 804 C CA . ALA A 1 99 ? 5.688 9.581 -13.060 1.00 87.88 99 ALA A CA 1
ATOM 805 C C . ALA A 1 99 ? 4.876 10.371 -14.105 1.00 87.88 99 ALA A C 1
ATOM 807 O O . ALA A 1 99 ? 5.100 11.564 -14.292 1.00 87.88 99 ALA A O 1
ATOM 808 N N . GLU A 1 100 ? 3.919 9.714 -14.754 1.00 89.94 100 GLU A N 1
ATOM 809 C CA . GLU A 1 100 ? 3.012 10.273 -15.750 1.00 89.94 100 GLU A CA 1
ATOM 810 C C . GLU A 1 100 ? 1.730 10.864 -15.130 1.00 89.94 100 GLU A C 1
ATOM 812 O O . GLU A 1 100 ? 0.875 11.371 -15.854 1.00 89.94 100 GLU A O 1
ATOM 817 N N . GLY A 1 101 ? 1.573 10.806 -13.802 1.00 84.31 101 GLY A N 1
ATOM 818 C CA . GLY A 1 101 ? 0.388 11.300 -13.096 1.00 84.31 101 GLY A CA 1
ATOM 819 C C . GLY A 1 101 ? -0.830 10.371 -13.164 1.00 84.31 101 GLY A C 1
ATOM 820 O O . GLY A 1 101 ? -1.928 10.776 -12.785 1.00 84.31 101 GLY A O 1
ATOM 821 N N . ALA A 1 102 ? -0.664 9.133 -13.633 1.00 88.50 102 ALA A N 1
ATOM 822 C CA . ALA A 1 102 ? -1.718 8.128 -13.684 1.00 88.50 102 ALA A CA 1
ATOM 823 C C . ALA A 1 102 ? -1.853 7.373 -12.344 1.00 88.50 102 ALA A C 1
ATOM 825 O O . ALA A 1 102 ? -0.847 7.134 -11.664 1.00 88.50 102 ALA A O 1
ATOM 826 N N . PRO A 1 103 ? -3.078 6.961 -11.964 1.00 89.00 103 PRO A N 1
ATOM 827 C CA . PRO A 1 103 ? -3.326 6.227 -10.729 1.00 89.00 103 PRO A CA 1
ATOM 828 C C . PRO A 1 103 ? -2.638 4.859 -10.746 1.00 89.00 103 PRO A C 1
ATOM 830 O O . PRO A 1 103 ? -2.784 4.077 -11.686 1.00 89.00 103 PRO A O 1
ATOM 833 N N . GLN A 1 104 ? -1.916 4.547 -9.674 1.00 91.94 104 GLN A N 1
ATOM 834 C CA . GLN A 1 104 ? -1.200 3.290 -9.504 1.00 91.94 104 GLN A CA 1
ATOM 835 C C . GLN A 1 104 ? -1.464 2.705 -8.117 1.00 91.94 104 GLN A C 1
ATOM 837 O O . GLN A 1 104 ? -1.276 3.376 -7.104 1.00 91.94 104 GLN A O 1
ATOM 842 N N . TRP A 1 105 ? -1.851 1.430 -8.063 1.00 93.00 105 TRP A N 1
ATOM 843 C CA . TRP A 1 105 ? -1.921 0.697 -6.802 1.00 93.00 105 TRP A CA 1
ATOM 844 C C . TRP A 1 105 ? -0.519 0.264 -6.386 1.00 93.00 105 TRP A C 1
ATOM 846 O O . TRP A 1 105 ? 0.176 -0.436 -7.130 1.00 93.00 105 TRP A O 1
ATOM 856 N N . ARG A 1 106 ? -0.086 0.688 -5.201 1.00 91.75 106 ARG A N 1
ATOM 857 C CA . ARG A 1 106 ? 1.215 0.338 -4.642 1.00 91.75 106 ARG A CA 1
ATOM 858 C C . ARG A 1 106 ? 1.037 -0.658 -3.513 1.00 91.75 106 ARG A C 1
ATOM 860 O O . ARG A 1 106 ? 0.269 -0.418 -2.589 1.00 91.75 106 ARG A O 1
ATOM 867 N N . ILE A 1 107 ? 1.803 -1.743 -3.582 1.00 92.75 107 ILE A N 1
ATOM 868 C CA . ILE A 1 107 ? 1.862 -2.772 -2.546 1.00 92.75 107 ILE A CA 1
ATOM 869 C C . ILE A 1 107 ? 3.243 -2.732 -1.896 1.00 92.75 107 ILE A C 1
ATOM 871 O O . ILE A 1 107 ? 4.264 -2.679 -2.585 1.00 92.75 107 ILE A O 1
ATOM 875 N N . VAL A 1 108 ? 3.276 -2.759 -0.567 1.00 91.06 108 VAL A N 1
ATOM 876 C CA . VAL A 1 108 ? 4.496 -2.820 0.233 1.00 91.06 108 VAL A CA 1
ATOM 877 C C . VAL A 1 108 ? 4.418 -4.013 1.171 1.00 91.06 108 VAL A C 1
ATOM 879 O O . VAL A 1 108 ? 3.462 -4.165 1.929 1.00 91.06 108 VAL A O 1
ATOM 882 N N . GLN A 1 109 ? 5.445 -4.858 1.137 1.00 91.62 109 GLN A N 1
ATOM 883 C CA . GLN A 1 109 ? 5.532 -6.002 2.032 1.00 91.62 109 GLN A CA 1
ATOM 884 C C . GLN A 1 109 ? 5.897 -5.550 3.449 1.00 91.62 109 GLN A C 1
ATOM 886 O O . GLN A 1 109 ? 6.906 -4.872 3.661 1.00 91.62 109 GLN A O 1
ATOM 891 N N . LEU A 1 110 ? 5.086 -5.952 4.423 1.00 90.88 110 LEU A N 1
ATOM 892 C CA . LEU A 1 110 ? 5.298 -5.693 5.840 1.00 90.88 110 LEU A CA 1
ATOM 893 C C . LEU A 1 110 ? 5.885 -6.921 6.529 1.00 90.88 110 LEU A C 1
ATOM 895 O O . LEU A 1 110 ? 5.712 -8.066 6.106 1.00 90.88 110 LEU A O 1
ATOM 899 N N . HIS A 1 111 ? 6.548 -6.690 7.654 1.00 89.31 111 HIS A N 1
ATOM 900 C CA . HIS A 1 111 ? 6.925 -7.770 8.549 1.00 89.31 111 HIS A CA 1
ATOM 901 C C . HIS A 1 111 ? 5.688 -8.233 9.331 1.00 89.31 111 HIS A C 1
ATOM 903 O O . HIS A 1 111 ? 5.136 -7.453 10.110 1.00 89.31 111 HIS A O 1
ATOM 909 N N . GLY A 1 112 ? 5.286 -9.502 9.196 1.00 86.62 112 GLY A N 1
ATOM 910 C CA . GLY A 1 112 ? 4.059 -10.035 9.816 1.00 86.62 112 GLY A CA 1
ATOM 911 C C . GLY A 1 112 ? 3.950 -9.762 11.322 1.00 86.62 112 GLY A C 1
ATOM 912 O O . GLY A 1 112 ? 2.919 -9.293 11.798 1.00 86.62 112 GLY A O 1
ATOM 913 N N . ASN A 1 113 ? 5.048 -9.934 12.071 1.00 87.94 113 ASN A N 1
ATOM 914 C CA . ASN A 1 113 ? 5.061 -9.613 13.507 1.00 87.94 113 ASN A CA 1
ATOM 915 C C . ASN A 1 113 ? 4.796 -8.130 13.801 1.00 87.94 113 ASN A C 1
ATOM 917 O O . ASN A 1 113 ? 4.097 -7.829 14.765 1.00 87.94 113 ASN A O 1
ATOM 921 N N . SER A 1 114 ? 5.321 -7.214 12.981 1.00 87.94 114 SER A N 1
ATOM 922 C CA . SER A 1 114 ? 5.106 -5.776 13.181 1.00 87.94 114 SER A CA 1
ATOM 923 C C . SER A 1 114 ? 3.657 -5.380 12.915 1.00 87.94 114 SER A C 1
ATOM 925 O O . SER A 1 114 ? 3.093 -4.604 13.679 1.00 87.94 114 SER A O 1
ATOM 927 N N . LEU A 1 115 ? 3.024 -5.985 11.904 1.00 88.62 115 LEU A N 1
ATOM 928 C CA . LEU A 1 115 ? 1.610 -5.771 11.617 1.00 88.62 115 LEU A CA 1
ATOM 929 C C . LEU A 1 115 ? 0.736 -6.240 12.786 1.00 88.62 115 LEU A C 1
ATOM 931 O O . LEU A 1 115 ? -0.084 -5.479 13.290 1.00 88.62 115 LEU A O 1
ATOM 935 N N . ASN A 1 116 ? 0.971 -7.456 13.280 1.00 88.62 116 ASN A N 1
ATOM 936 C CA . ASN A 1 116 ? 0.231 -7.998 14.420 1.00 88.62 116 ASN A CA 1
ATOM 937 C C . ASN A 1 116 ? 0.413 -7.155 15.693 1.00 88.62 116 ASN A C 1
ATOM 939 O O . ASN A 1 116 ? -0.545 -6.938 16.432 1.00 88.62 116 ASN A O 1
ATOM 943 N N . GLN A 1 117 ? 1.630 -6.671 15.960 1.00 88.19 117 GLN A N 1
ATOM 944 C CA . GLN A 1 117 ? 1.894 -5.779 17.093 1.00 88.19 117 GLN A CA 1
ATOM 945 C C . GLN A 1 117 ? 1.164 -4.441 16.949 1.00 88.19 117 GLN A C 1
ATOM 947 O O . GLN A 1 117 ? 0.574 -3.967 17.918 1.00 88.19 117 GLN A O 1
ATOM 952 N N . TYR A 1 118 ? 1.175 -3.855 15.752 1.00 87.94 118 TYR A N 1
ATOM 953 C CA . TYR A 1 118 ? 0.501 -2.590 15.478 1.00 87.94 118 TYR A CA 1
ATOM 954 C C . TYR A 1 118 ? -1.018 -2.704 15.651 1.00 87.94 118 TYR A C 1
ATOM 956 O O . TYR A 1 118 ? -1.610 -1.890 16.355 1.00 87.94 118 TYR A O 1
ATOM 964 N N . LEU A 1 119 ? -1.634 -3.755 15.096 1.00 87.44 119 LEU A N 1
ATOM 965 C CA . LEU A 1 119 ? -3.076 -3.999 15.216 1.00 87.44 119 LEU A CA 1
ATOM 966 C C . LEU A 1 119 ? -3.505 -4.194 16.676 1.00 87.44 119 LEU A C 1
ATOM 968 O O . LEU A 1 119 ? -4.475 -3.587 17.121 1.00 87.44 119 LEU A O 1
ATOM 972 N N . ARG A 1 120 ? -2.738 -4.965 17.463 1.00 86.56 120 ARG A N 1
ATOM 973 C CA . ARG A 1 120 ? -2.992 -5.115 18.909 1.00 86.56 120 ARG A CA 1
ATOM 974 C C . ARG A 1 120 ? -2.880 -3.790 19.657 1.00 86.56 120 ARG A C 1
ATOM 976 O O . ARG A 1 120 ? -3.663 -3.532 20.568 1.00 86.56 120 ARG A O 1
ATOM 983 N N . LYS A 1 121 ? -1.905 -2.952 19.287 1.00 86.06 121 LYS A N 1
ATOM 984 C CA . LYS A 1 121 ? -1.736 -1.624 19.883 1.00 86.06 121 LYS A CA 1
ATOM 985 C C . LYS A 1 121 ? -2.947 -0.738 19.573 1.00 86.06 121 LYS A C 1
ATOM 987 O O . LYS A 1 121 ? -3.486 -0.157 20.508 1.00 86.06 121 LYS A O 1
ATOM 992 N N . GLN A 1 122 ? -3.419 -0.697 18.324 1.00 81.62 122 GLN A N 1
ATOM 993 C CA . GLN A 1 122 ? -4.640 0.035 17.959 1.00 81.62 122 GLN A CA 1
ATOM 994 C C . GLN A 1 122 ? -5.855 -0.428 18.767 1.00 81.62 122 GLN A C 1
ATOM 996 O O . GLN A 1 122 ? -6.509 0.402 19.392 1.00 81.62 122 GLN A O 1
ATOM 1001 N N . GLU A 1 123 ? -6.091 -1.739 18.847 1.00 81.62 123 GLU A N 1
ATOM 1002 C CA . GLU A 1 123 ? -7.222 -2.292 19.603 1.00 81.62 123 GLU A CA 1
ATOM 1003 C C . GLU A 1 123 ? -7.161 -1.905 21.093 1.00 81.62 123 GLU A C 1
ATOM 1005 O O . GLU A 1 123 ? -8.176 -1.574 21.708 1.00 81.62 123 GLU A O 1
ATOM 1010 N N . SER A 1 124 ? -5.961 -1.894 21.685 1.00 77.81 124 SER A N 1
ATOM 1011 C CA . SER A 1 124 ? -5.775 -1.452 23.072 1.00 77.81 124 SER A CA 1
ATOM 1012 C C . SER A 1 124 ? -6.025 0.048 23.268 1.00 77.81 124 SER A C 1
ATOM 1014 O O . SER A 1 124 ? -6.593 0.444 24.286 1.00 77.81 124 SER A O 1
ATOM 1016 N N . THR A 1 125 ? -5.644 0.885 22.299 1.00 74.50 125 THR A N 1
ATOM 1017 C CA . THR A 1 125 ? -5.872 2.335 22.339 1.00 74.50 125 THR A CA 1
ATOM 1018 C C . THR A 1 125 ? -7.355 2.675 22.185 1.00 74.50 125 THR A C 1
ATOM 1020 O O . THR A 1 125 ? -7.856 3.526 22.919 1.00 74.50 125 THR A O 1
ATOM 1023 N N . GLU A 1 126 ? -8.080 1.974 21.313 1.00 70.19 126 GLU A N 1
ATOM 1024 C CA . GLU A 1 126 ? -9.531 2.136 21.157 1.00 70.19 126 GLU A CA 1
ATOM 1025 C C . GLU A 1 126 ? -10.294 1.699 22.415 1.00 70.19 126 GLU A C 1
ATOM 1027 O O . GLU A 1 126 ? -11.150 2.437 22.905 1.00 70.19 126 GLU A O 1
ATOM 1032 N N . LYS A 1 127 ? -9.935 0.553 23.013 1.00 67.12 127 LYS A N 1
ATOM 1033 C CA . LYS A 1 127 ? -10.547 0.085 24.272 1.00 67.12 127 LYS A CA 1
ATOM 1034 C C . LYS A 1 127 ? -10.269 1.021 25.449 1.00 67.12 127 LYS A C 1
ATOM 1036 O O . LYS A 1 127 ? -11.175 1.291 26.234 1.00 67.12 127 LYS A O 1
ATOM 1041 N N . GLY A 1 128 ? -9.045 1.543 25.557 1.00 59.56 128 GLY A N 1
ATOM 1042 C CA . GLY A 1 128 ? -8.680 2.516 26.590 1.00 59.56 128 GLY A CA 1
ATOM 1043 C C . GLY A 1 128 ? -9.428 3.844 26.443 1.00 59.56 128 GLY A C 1
ATOM 1044 O O . GLY A 1 128 ? -9.915 4.382 27.434 1.00 59.56 128 GLY A O 1
ATOM 1045 N N . SER A 1 129 ? -9.593 4.334 25.209 1.00 59.88 129 SER A N 1
ATOM 1046 C CA . SER A 1 129 ? -10.357 5.554 24.914 1.00 59.88 129 SER A CA 1
ATOM 1047 C C . SER A 1 129 ? -11.855 5.398 25.216 1.00 59.88 129 SER A C 1
ATOM 1049 O O . SER A 1 129 ? -12.457 6.289 25.824 1.00 59.88 129 SER A O 1
ATOM 1051 N N . ALA A 1 130 ? -12.444 4.245 24.883 1.00 58.00 130 ALA A N 1
ATOM 1052 C CA . ALA A 1 130 ? -13.845 3.940 25.178 1.00 58.00 130 ALA A CA 1
ATOM 1053 C C . ALA A 1 130 ? -14.133 3.857 26.690 1.00 58.00 130 ALA A C 1
ATOM 1055 O O . ALA A 1 130 ? -15.188 4.300 27.140 1.00 58.00 130 ALA A O 1
ATOM 1056 N N . GLN A 1 131 ? -13.189 3.353 27.494 1.00 53.12 131 GLN A N 1
ATOM 1057 C CA . GLN A 1 131 ? -13.323 3.322 28.957 1.00 53.12 131 GLN A CA 1
ATOM 1058 C C . GLN A 1 131 ? -13.223 4.709 29.602 1.00 53.12 131 GLN A C 1
ATOM 1060 O O . GLN A 1 131 ? -13.955 4.987 30.548 1.00 53.12 131 GLN A O 1
ATOM 1065 N N . THR A 1 132 ? -12.386 5.611 29.084 1.00 51.44 132 THR A N 1
ATOM 1066 C CA . THR A 1 132 ? -12.282 6.983 29.615 1.00 51.44 132 THR A CA 1
ATOM 1067 C C . THR A 1 132 ? -13.490 7.868 29.306 1.00 51.44 132 THR A C 1
ATOM 1069 O O . THR A 1 132 ? -13.757 8.799 30.058 1.00 51.44 132 THR A O 1
ATOM 1072 N N . HIS A 1 133 ? -14.262 7.570 28.256 1.00 48.25 133 HIS A N 1
ATOM 1073 C CA . HIS A 1 133 ? -15.506 8.289 27.946 1.00 48.25 133 HIS A CA 1
ATOM 1074 C C . HIS A 1 133 ? -16.751 7.732 28.661 1.00 48.25 133 HIS A C 1
ATOM 1076 O O . HIS A 1 133 ? -17.804 8.362 28.616 1.00 48.25 133 HIS A O 1
ATOM 1082 N N . GLY A 1 134 ? -16.641 6.584 29.339 1.00 44.72 134 GLY A N 1
ATOM 1083 C CA . GLY A 1 134 ? -17.737 5.950 30.083 1.00 44.72 134 GLY A CA 1
ATOM 1084 C C . GLY A 1 134 ? -17.803 6.295 31.576 1.00 44.72 134 GLY A C 1
ATOM 1085 O O . GLY A 1 134 ? -18.678 5.785 32.267 1.00 44.72 134 GLY A O 1
ATOM 1086 N N . VAL A 1 135 ? -16.896 7.132 32.094 1.00 49.19 135 VAL A N 1
ATOM 1087 C CA . VAL A 1 135 ? -16.843 7.512 33.518 1.00 49.19 135 VAL A CA 1
ATOM 1088 C C . VAL A 1 135 ? -17.130 9.005 33.653 1.00 49.19 135 VAL A C 1
ATOM 1090 O O . VAL A 1 135 ? -16.243 9.825 33.866 1.00 49.19 135 VAL A O 1
ATOM 1093 N N . SER A 1 136 ? -18.389 9.380 33.454 1.00 47.50 136 SER A N 1
ATOM 1094 C CA . SER A 1 136 ? -18.945 10.676 33.859 1.00 47.50 136 SER A CA 1
ATOM 1095 C C . SER A 1 136 ? -20.455 10.524 34.032 1.00 47.50 136 SER A C 1
ATOM 1097 O O . SER A 1 136 ? -21.235 10.938 33.179 1.00 47.50 136 SER A O 1
ATOM 1099 N N . THR A 1 137 ? -20.845 9.890 35.134 1.00 40.56 137 THR A N 1
ATOM 1100 C CA . THR A 1 137 ? -22.161 10.030 35.775 1.00 40.56 137 THR A CA 1
ATOM 1101 C C . THR A 1 137 ? -21.951 10.028 37.271 1.00 40.56 137 THR A C 1
ATOM 1103 O O . THR A 1 137 ? -21.216 9.120 37.725 1.00 40.56 137 THR A O 1
#

Secondary structure (DSSP, 8-state):
-HHHHHHHHHHHHHHHHHHHHHHHHHHHHHHTSPPBP--HHHHHHHHTTSPBTT-TTTHHHHTS---SSS--EEEEEETTEEEEEETTTTEEEEEEE-TTS-EEEEEEEBPHHHHHHHHHHHHHHHHHHHHHTS---